Protein AF-A0A0C2Y1E4-F1 (afdb_monomer)

InterPro domains:
  IPR002562 3'-5' exonuclease domain [PF01612] (12-117)
  IPR012337 Ribonuclease H-like superfamily [SSF53098] (8-116)
  IPR036397 Ribonuclease H superfamily [G3DSA:3.30.420.10] (2-121)
  IPR051132 3'-5' Exonuclease domain-containing protein [PTHR13620] (8-117)

Solvent-accessible surface area (backbone atoms only — not comparable to full-atom values): 9668 Å² total; per-residue (Å²): 127,59,82,86,45,54,64,98,56,54,66,59,43,42,28,82,92,36,79,44,62,21,72,65,31,68,55,54,52,51,52,50,43,71,65,31,66,58,94,63,69,75,45,42,67,37,41,47,38,54,57,33,31,63,45,66,75,36,97,54,62,84,59,52,66,46,53,48,32,33,72,73,69,73,37,85,58,86,76,58,63,68,61,78,70,47,87,61,76,69,45,96,71,71,52,72,67,49,51,52,51,55,51,48,58,56,51,51,32,50,54,48,49,59,60,50,70,75,50,70,57,87,69,83,81,59,100,77,68,58,63,67,41,77,42,76,41,56,43,99,82,67,80,46,79,76,46,74,52,58,41,67,80,75,85,82,122

Mean predicted aligned error: 6.48 Å

Structure (mmCIF, N/CA/C/O backbone):
data_AF-A0A0C2Y1E4-F1
#
_entry.id   AF-A0A0C2Y1E4-F1
#
loop_
_atom_site.group_PDB
_atom_site.id
_atom_site.type_symbol
_atom_site.label_atom_id
_atom_site.label_alt_id
_atom_site.label_comp_id
_atom_site.label_asym_id
_atom_site.label_entity_id
_atom_site.label_seq_id
_atom_site.pdbx_PDB_ins_code
_atom_site.Cartn_x
_atom_site.Cartn_y
_atom_site.Cartn_z
_atom_site.occupancy
_atom_site.B_iso_or_equiv
_atom_site.auth_seq_id
_atom_site.auth_comp_id
_atom_site.auth_asym_id
_atom_site.auth_atom_id
_atom_site.pdbx_PDB_model_num
ATOM 1 N N . MET A 1 1 ? 9.758 -5.635 -20.294 1.00 52.53 1 MET A N 1
ATOM 2 C CA . MET A 1 1 ? 9.491 -6.440 -19.075 1.00 52.53 1 MET A CA 1
ATOM 3 C C . MET A 1 1 ? 8.650 -7.717 -19.292 1.00 52.53 1 MET A C 1
ATOM 5 O O . MET A 1 1 ? 8.458 -8.462 -18.338 1.00 52.53 1 MET A O 1
ATOM 9 N N . VAL A 1 2 ? 8.197 -8.059 -20.511 1.00 53.12 2 VAL A N 1
ATOM 10 C CA . VAL A 1 2 ? 7.571 -9.373 -20.801 1.00 53.12 2 VAL A CA 1
ATOM 11 C C . VAL A 1 2 ? 8.183 -9.954 -22.077 1.00 53.12 2 VAL A C 1
ATOM 13 O O . VAL A 1 2 ? 7.620 -9.843 -23.163 1.00 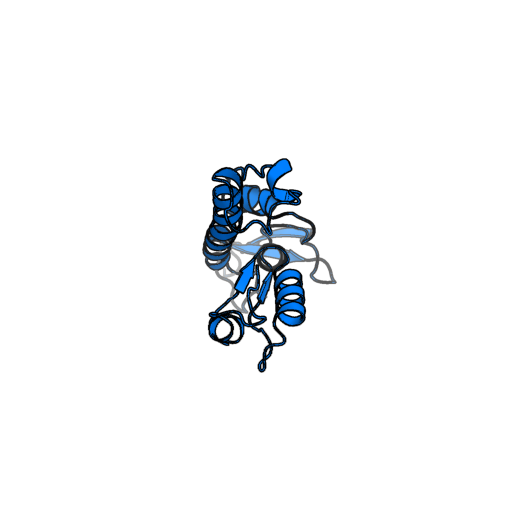53.12 2 VAL A O 1
ATOM 16 N N . MET A 1 3 ? 9.370 -10.551 -21.968 1.00 48.59 3 MET A N 1
ATOM 17 C CA . MET A 1 3 ? 9.976 -11.255 -23.102 1.00 48.59 3 MET A CA 1
ATOM 18 C C . MET A 1 3 ? 9.169 -12.528 -23.392 1.00 48.59 3 MET A C 1
ATOM 20 O O . MET A 1 3 ? 9.117 -13.438 -22.569 1.00 48.59 3 MET A O 1
ATOM 24 N N . GLY A 1 4 ? 8.500 -12.573 -24.548 1.00 60.12 4 GLY A N 1
ATOM 25 C CA . GLY A 1 4 ? 7.753 -13.749 -25.018 1.00 60.12 4 GLY A CA 1
ATOM 26 C C . GLY A 1 4 ? 6.281 -13.842 -24.588 1.00 60.12 4 GLY A C 1
ATOM 27 O O . GLY A 1 4 ? 5.683 -14.908 -24.723 1.00 60.12 4 GLY A O 1
ATOM 28 N N . GLY A 1 5 ? 5.680 -12.764 -24.065 1.00 60.81 5 GLY A N 1
ATOM 29 C CA . GLY A 1 5 ? 4.232 -12.692 -23.789 1.00 60.81 5 GLY A CA 1
ATOM 30 C C . GLY A 1 5 ? 3.723 -13.575 -22.640 1.00 60.81 5 GLY A C 1
ATOM 31 O O . GLY A 1 5 ? 2.519 -13.654 -22.414 1.00 60.81 5 GLY A O 1
ATOM 32 N N . LYS A 1 6 ? 4.613 -14.240 -21.893 1.00 61.06 6 LYS A N 1
ATOM 33 C CA . LYS A 1 6 ? 4.263 -15.083 -20.743 1.00 61.06 6 LYS A CA 1
ATOM 34 C C . LYS A 1 6 ? 5.094 -14.685 -19.532 1.00 61.06 6 LYS A C 1
ATOM 36 O O . LYS A 1 6 ? 6.318 -14.675 -19.587 1.00 61.06 6 LYS A O 1
ATOM 41 N N . LEU A 1 7 ? 4.423 -14.384 -18.423 1.00 66.50 7 LEU A N 1
ATOM 42 C CA . LEU A 1 7 ? 5.084 -14.163 -17.137 1.00 66.50 7 LEU A CA 1
ATOM 43 C C . LEU A 1 7 ? 5.313 -15.524 -16.457 1.00 66.50 7 LEU A C 1
ATOM 45 O O . LEU A 1 7 ? 4.345 -16.264 -16.269 1.00 66.50 7 LEU A O 1
ATOM 49 N N . PRO A 1 8 ? 6.534 -15.855 -16.007 1.00 64.31 8 PRO A N 1
ATOM 50 C CA . PRO A 1 8 ? 6.794 -17.117 -15.307 1.00 64.31 8 PRO A CA 1
ATOM 51 C C . PRO A 1 8 ? 5.990 -17.260 -13.999 1.00 64.31 8 PRO A C 1
ATOM 53 O O . PRO A 1 8 ? 5.768 -18.366 -13.520 1.00 64.31 8 PRO A O 1
ATOM 56 N N . GLN A 1 9 ? 5.498 -16.150 -13.437 1.00 68.88 9 GLN A N 1
ATOM 57 C CA . GLN A 1 9 ? 4.810 -16.088 -12.142 1.00 68.88 9 GLN A CA 1
ATOM 58 C C . GLN A 1 9 ? 3.277 -15.928 -12.243 1.00 68.88 9 GLN A C 1
ATOM 60 O O . GLN A 1 9 ? 2.629 -15.604 -11.248 1.00 68.88 9 GLN A O 1
ATOM 65 N N . GLN A 1 10 ? 2.658 -16.173 -13.410 1.00 73.06 10 GLN A N 1
ATOM 66 C CA . GLN A 1 10 ? 1.194 -16.040 -13.592 1.00 73.06 10 GLN A CA 1
ATOM 67 C C . GLN A 1 10 ? 0.370 -16.845 -12.574 1.00 73.06 10 GLN A C 1
ATOM 69 O O . GLN A 1 10 ? -0.708 -16.405 -12.162 1.00 73.06 10 GLN A O 1
ATOM 74 N N . LEU A 1 11 ? 0.894 -17.996 -12.138 1.00 76.19 11 LEU A N 1
ATOM 75 C CA . LEU A 1 11 ? 0.272 -18.831 -11.110 1.00 76.19 11 LEU A CA 1
ATOM 76 C C . LEU A 1 11 ? 0.150 -18.091 -9.770 1.00 76.19 11 LEU A C 1
ATOM 78 O O . LEU A 1 11 ? -0.903 -18.155 -9.146 1.00 76.19 11 LEU A O 1
ATOM 82 N N . LEU A 1 12 ? 1.166 -17.320 -9.364 1.00 88.25 12 LEU A N 1
ATOM 83 C CA . LEU A 1 12 ? 1.148 -16.555 -8.109 1.00 88.25 12 LEU A CA 1
ATOM 84 C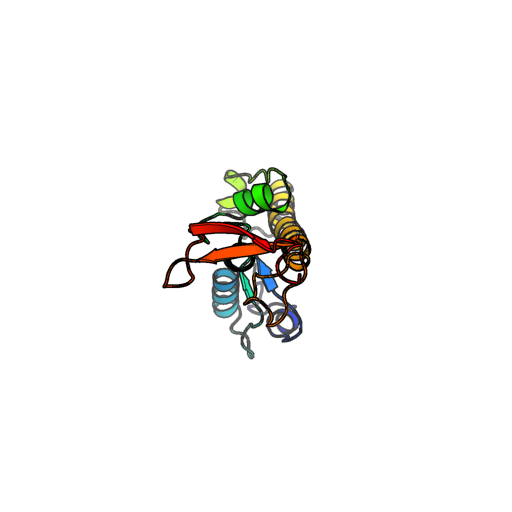 C . LEU A 1 12 ? 0.144 -15.394 -8.171 1.00 88.25 12 LEU A C 1
ATOM 86 O O . LEU A 1 12 ? -0.626 -15.155 -7.235 1.00 88.25 12 LEU A O 1
ATOM 90 N N . LEU A 1 13 ? 0.099 -14.702 -9.312 1.00 91.56 13 LEU A N 1
ATOM 91 C CA . LEU A 1 13 ? -0.822 -13.583 -9.535 1.00 91.56 13 LEU A CA 1
ATOM 92 C C . LEU A 1 13 ? -2.294 -14.024 -9.580 1.00 91.56 13 LEU A C 1
ATOM 94 O O . LEU A 1 13 ? -3.179 -13.227 -9.275 1.00 91.56 13 LEU A O 1
ATOM 98 N N . SER A 1 14 ? -2.554 -15.299 -9.876 1.00 91.75 14 SER A N 1
ATOM 99 C CA . SER A 1 14 ? -3.903 -15.885 -9.917 1.00 91.75 14 SER A CA 1
ATOM 100 C C . SER A 1 14 ? -4.252 -16.709 -8.668 1.00 91.75 14 SER A C 1
ATOM 102 O O . SER A 1 14 ? -5.357 -17.235 -8.575 1.00 91.75 14 SER A O 1
ATOM 104 N N . HIS A 1 15 ? -3.331 -16.857 -7.709 1.00 92.56 15 HIS A N 1
ATOM 105 C CA . HIS A 1 15 ? -3.547 -17.710 -6.541 1.00 92.56 15 HIS A CA 1
ATOM 106 C C . HIS A 1 15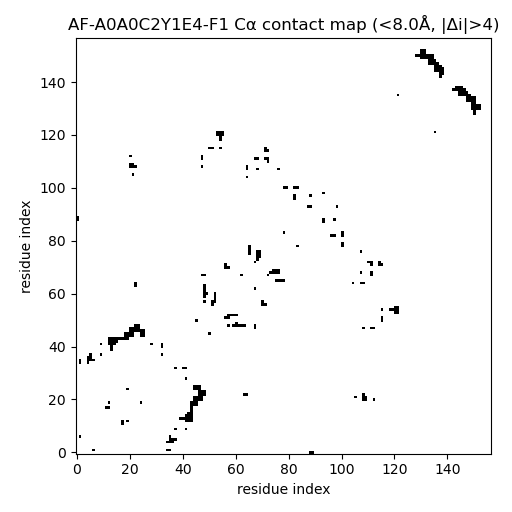 ? -4.425 -17.007 -5.484 1.00 92.56 15 HIS A C 1
ATOM 108 O O . HIS A 1 15 ? -4.072 -15.899 -5.062 1.00 92.56 15 HIS A O 1
ATOM 114 N N . PRO A 1 16 ? -5.519 -17.631 -4.999 1.00 91.94 16 PRO A N 1
ATOM 115 C CA . PRO A 1 16 ? -6.468 -16.987 -4.082 1.00 91.94 16 PRO A CA 1
ATOM 116 C C . PRO A 1 16 ? -5.893 -16.738 -2.682 1.00 91.94 16 PRO A C 1
ATOM 118 O O . PRO A 1 16 ? -6.248 -15.756 -2.043 1.00 91.94 16 PRO A O 1
ATOM 121 N N . ASN A 1 17 ? -4.960 -17.580 -2.228 1.00 93.69 17 ASN A N 1
ATOM 122 C CA . ASN A 1 17 ? -4.335 -17.439 -0.904 1.00 93.69 17 ASN A CA 1
ATOM 123 C C . ASN A 1 17 ? -3.091 -16.533 -0.900 1.00 93.69 17 ASN A C 1
ATOM 125 O O . ASN A 1 17 ? -2.394 -16.466 0.107 1.00 93.69 17 ASN A O 1
ATOM 129 N N . ILE A 1 18 ? -2.766 -15.882 -2.023 1.00 94.44 18 ILE A N 1
ATOM 130 C CA . ILE A 1 18 ? -1.621 -14.969 -2.114 1.00 94.44 18 ILE A CA 1
ATOM 131 C C . ILE A 1 18 ? -2.154 -13.556 -2.307 1.00 94.44 18 ILE A C 1
ATOM 133 O O . ILE A 1 18 ? -2.755 -13.247 -3.337 1.00 94.44 18 ILE A O 1
ATOM 137 N N . VAL A 1 19 ? -1.900 -12.694 -1.329 1.00 95.69 19 VAL A N 1
ATOM 138 C CA . VAL A 1 19 ? -2.234 -11.270 -1.399 1.00 95.69 19 VAL A CA 1
ATOM 139 C C . VAL A 1 19 ? -1.182 -10.538 -2.230 1.00 95.69 19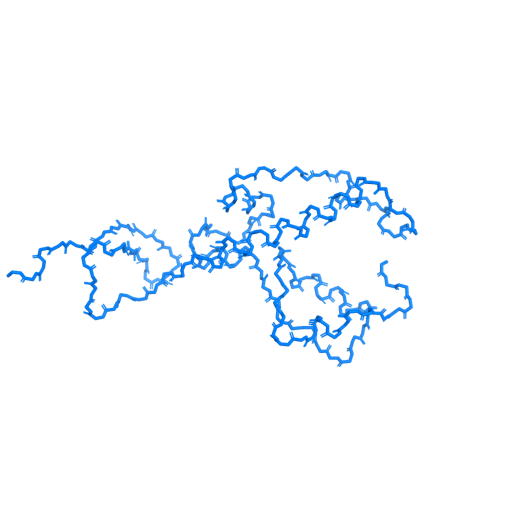 VAL A C 1
ATOM 141 O O . VAL A 1 19 ? 0.017 -10.727 -2.044 1.00 95.69 19 VAL A O 1
ATOM 144 N N . LYS A 1 20 ? -1.635 -9.688 -3.151 1.00 96.31 20 LYS A N 1
ATOM 145 C CA . LYS A 1 20 ? -0.806 -8.782 -3.949 1.00 96.31 20 LYS A CA 1
ATOM 146 C C . LYS A 1 20 ? -0.996 -7.374 -3.396 1.00 96.31 20 LYS A C 1
ATOM 148 O O . LYS A 1 20 ? -1.860 -6.629 -3.857 1.00 96.31 20 LYS A O 1
ATOM 153 N N . ALA A 1 21 ? -0.241 -7.061 -2.348 1.00 97.38 21 ALA A N 1
ATOM 154 C CA . ALA A 1 21 ? -0.294 -5.769 -1.678 1.00 97.38 21 ALA A CA 1
ATOM 155 C C . ALA A 1 21 ? 0.585 -4.741 -2.403 1.00 97.38 21 ALA A C 1
ATOM 157 O O . ALA A 1 21 ? 1.753 -5.005 -2.679 1.00 97.38 21 ALA A O 1
ATOM 158 N N . GLY A 1 22 ? 0.035 -3.561 -2.681 1.00 97.19 22 GLY A N 1
ATOM 159 C CA . GLY A 1 22 ? 0.778 -2.471 -3.310 1.00 97.19 22 GLY A CA 1
ATOM 160 C C . GLY A 1 22 ? -0.001 -1.160 -3.340 1.00 97.19 22 GLY A C 1
ATOM 161 O O . GLY A 1 22 ? -1.173 -1.099 -2.963 1.00 97.19 22 GLY A O 1
ATOM 162 N N . HIS A 1 23 ? 0.650 -0.086 -3.780 1.00 96.44 23 HIS A N 1
ATOM 163 C CA . HIS A 1 23 ? -0.012 1.196 -4.037 1.00 96.44 23 HIS A CA 1
ATOM 164 C C . HIS A 1 23 ? -0.543 1.214 -5.471 1.00 96.44 23 HIS A C 1
ATOM 166 O O . HIS A 1 23 ? 0.237 1.010 -6.391 1.00 96.44 23 HIS A O 1
ATOM 172 N N . LEU A 1 24 ? -1.853 1.424 -5.665 1.00 94.88 24 LEU A N 1
ATOM 173 C CA . LEU A 1 24 ? -2.507 1.375 -6.984 1.00 94.88 24 LEU A CA 1
ATOM 174 C C . LEU A 1 24 ? -2.322 0.047 -7.745 1.00 94.88 24 LEU A C 1
ATOM 176 O O . LEU A 1 24 ? -2.452 0.002 -8.967 1.00 94.88 24 LEU A O 1
ATOM 180 N N . VAL A 1 25 ? -2.123 -1.054 -7.015 1.00 95.00 25 VAL A N 1
ATOM 181 C CA . VAL A 1 25 ? -1.804 -2.387 -7.564 1.00 95.00 25 VAL A CA 1
ATOM 182 C C . VAL A 1 25 ? -2.841 -2.919 -8.566 1.00 95.00 25 VAL A C 1
ATOM 184 O O . VAL A 1 25 ? -2.510 -3.685 -9.468 1.00 95.00 25 VAL A O 1
ATOM 187 N N . ASP A 1 26 ? -4.105 -2.488 -8.469 1.00 93.88 26 ASP A N 1
ATOM 188 C CA . ASP A 1 26 ? -5.147 -2.838 -9.444 1.00 93.88 26 ASP A CA 1
ATOM 189 C C . ASP A 1 26 ? -4.807 -2.349 -10.864 1.00 93.88 26 ASP A C 1
ATOM 191 O O . ASP A 1 26 ? -5.176 -2.996 -11.847 1.00 93.88 26 ASP A O 1
ATOM 195 N N . ALA A 1 27 ? -4.134 -1.199 -10.992 1.00 92.88 27 ALA A N 1
ATOM 196 C CA . ALA A 1 27 ? -3.690 -0.676 -12.280 1.00 92.88 27 ALA A CA 1
ATOM 197 C C . ALA A 1 27 ? -2.561 -1.541 -12.853 1.00 92.88 27 ALA A C 1
ATOM 199 O O . ALA A 1 27 ? -2.641 -1.948 -14.012 1.00 92.88 27 ALA A O 1
ATOM 200 N N . ASP A 1 28 ? -1.583 -1.909 -12.024 1.00 92.00 28 ASP A N 1
ATOM 201 C CA . ASP A 1 28 ? -0.469 -2.775 -12.423 1.00 92.00 28 ASP A CA 1
ATOM 202 C C . ASP A 1 28 ? -0.971 -4.141 -12.901 1.00 92.00 28 ASP A C 1
ATOM 204 O O . ASP A 1 28 ? -0.604 -4.605 -13.981 1.00 92.00 28 ASP A O 1
ATOM 208 N N . LEU A 1 29 ? -1.898 -4.765 -12.163 1.00 92.44 29 LEU A N 1
ATOM 209 C CA . LEU A 1 29 ? -2.494 -6.038 -12.576 1.00 92.44 29 LEU A CA 1
ATOM 210 C C . LEU A 1 29 ? -3.268 -5.923 -13.896 1.00 92.44 29 LEU A C 1
ATOM 212 O O . LEU A 1 29 ? -3.243 -6.861 -14.696 1.00 92.44 29 LEU A O 1
ATOM 216 N N . LYS A 1 30 ? -3.934 -4.791 -14.162 1.00 92.50 30 LYS A N 1
ATOM 217 C CA . LYS A 1 30 ? -4.601 -4.543 -15.452 1.00 92.50 30 LYS A CA 1
ATOM 218 C C . LYS A 1 30 ? -3.593 -4.439 -16.594 1.00 92.50 30 LYS A C 1
ATOM 220 O O . LYS A 1 30 ? -3.810 -5.072 -17.628 1.00 92.50 30 LYS A O 1
ATOM 225 N N . PHE A 1 31 ? -2.498 -3.701 -16.406 1.00 91.06 31 PHE A N 1
ATOM 226 C CA . PHE A 1 31 ? -1.428 -3.604 -17.402 1.00 91.06 31 PHE A CA 1
ATOM 227 C C . PHE A 1 31 ? -0.786 -4.967 -17.671 1.00 91.06 31 PHE A C 1
ATOM 229 O O . PHE A 1 31 ? -0.684 -5.379 -18.826 1.00 91.06 31 PHE A O 1
ATOM 236 N N . LEU A 1 32 ? -0.447 -5.722 -16.621 1.00 90.38 32 LEU A N 1
ATOM 237 C CA . LEU A 1 32 ? 0.121 -7.065 -16.758 1.00 90.38 32 LEU A CA 1
ATOM 238 C C . LEU A 1 32 ? -0.846 -8.023 -17.463 1.00 90.38 32 LEU A C 1
ATOM 240 O O . LEU A 1 32 ? -0.424 -8.810 -18.311 1.00 90.38 32 LEU A O 1
ATOM 244 N N . LYS A 1 33 ? -2.148 -7.951 -17.154 1.00 89.75 33 LYS A N 1
ATOM 245 C CA . LYS A 1 33 ? -3.174 -8.763 -17.824 1.00 89.75 33 LYS A CA 1
ATOM 246 C C . LYS A 1 33 ? -3.228 -8.460 -19.321 1.00 89.75 33 LYS A C 1
ATOM 248 O O . LYS A 1 33 ? -3.297 -9.394 -20.116 1.00 89.75 33 LYS A O 1
ATOM 253 N N . ALA A 1 34 ? -3.184 -7.184 -19.702 1.00 89.75 34 ALA A N 1
ATOM 254 C CA . ALA A 1 34 ? -3.176 -6.776 -21.104 1.00 89.75 34 ALA A CA 1
ATOM 255 C C . ALA A 1 34 ? -1.905 -7.248 -21.829 1.00 89.75 34 ALA A C 1
ATOM 257 O O . ALA A 1 34 ? -1.994 -7.760 -22.941 1.00 89.75 34 ALA A O 1
ATOM 258 N N . ALA A 1 35 ? -0.745 -7.138 -21.176 1.00 87.06 35 ALA A N 1
ATOM 259 C CA . ALA A 1 35 ? 0.542 -7.516 -21.752 1.00 87.06 35 ALA A CA 1
ATOM 260 C C . ALA A 1 35 ? 0.730 -9.036 -21.908 1.00 87.06 35 ALA A C 1
ATOM 262 O O . ALA A 1 35 ? 1.422 -9.474 -22.823 1.00 87.06 35 ALA A O 1
ATOM 263 N N . CYS A 1 36 ? 0.142 -9.843 -21.019 1.00 86.00 36 CYS A N 1
ATOM 264 C CA . CYS A 1 36 ? 0.458 -11.275 -20.929 1.00 86.00 36 CYS A CA 1
ATOM 265 C C . CYS A 1 36 ? -0.698 -12.214 -21.276 1.00 86.00 36 CYS A C 1
ATOM 267 O O . CYS A 1 36 ? -0.500 -13.427 -21.244 1.00 86.00 36 CYS A O 1
ATOM 269 N N . GLN A 1 37 ? -1.902 -11.675 -21.506 1.00 85.44 37 GLN A N 1
ATOM 270 C CA . GLN A 1 37 ? -3.112 -12.426 -21.868 1.00 85.44 37 GLN A CA 1
ATOM 271 C C . GLN A 1 37 ? -3.269 -13.742 -21.073 1.00 85.44 37 GLN A C 1
ATOM 273 O O . GLN A 1 37 ? -3.308 -14.828 -21.657 1.00 85.44 37 GLN A O 1
ATOM 278 N N . PRO A 1 38 ? -3.295 -13.680 -19.727 1.00 85.00 38 PRO A N 1
ATOM 279 C CA . PRO A 1 38 ? -3.289 -14.879 -18.901 1.00 85.00 38 PRO A CA 1
ATOM 280 C C . PRO A 1 38 ? -4.587 -15.676 -19.083 1.00 85.00 38 PRO A C 1
ATOM 282 O O . PRO A 1 38 ? -5.662 -15.101 -19.248 1.00 85.00 38 PRO A O 1
ATOM 285 N N . HIS A 1 39 ? -4.493 -17.005 -18.981 1.00 86.00 39 HIS A N 1
ATOM 286 C CA . HIS A 1 39 ? -5.667 -17.885 -19.030 1.00 86.00 39 HIS A CA 1
ATOM 287 C C . HIS A 1 39 ? -6.626 -17.636 -17.854 1.00 86.00 39 HIS A C 1
ATOM 289 O O . HIS A 1 39 ? -7.842 -17.637 -18.021 1.00 86.00 39 HIS A O 1
ATOM 295 N N . ASN A 1 40 ? -6.072 -17.398 -16.661 1.00 88.12 40 ASN A N 1
ATOM 296 C CA . ASN A 1 40 ? -6.835 -17.126 -15.445 1.00 88.12 40 ASN A CA 1
ATOM 297 C C . ASN A 1 40 ? -6.756 -15.635 -15.084 1.00 88.12 40 ASN A C 1
ATOM 299 O O . ASN A 1 40 ? -5.738 -14.990 -15.352 1.00 88.12 40 ASN A O 1
ATOM 303 N N . PRO A 1 41 ? -7.802 -15.066 -14.460 1.00 90.19 41 PRO A N 1
ATOM 304 C CA . PRO A 1 41 ? -7.748 -13.693 -13.984 1.00 90.19 41 PRO A CA 1
ATOM 305 C C . PRO A 1 41 ? -6.721 -13.551 -12.855 1.00 90.19 41 PRO A C 1
ATOM 307 O O . PRO A 1 41 ? -6.625 -14.403 -11.972 1.00 90.19 41 PRO A O 1
ATOM 310 N N . PHE A 1 42 ? -6.004 -12.429 -12.845 1.00 93.12 42 PHE A N 1
ATOM 311 C CA . PHE A 1 42 ? -5.242 -12.024 -11.669 1.00 93.12 42 PHE A CA 1
ATOM 312 C C . PHE A 1 42 ? -6.215 -11.566 -10.581 1.00 93.12 42 PHE A C 1
ATOM 314 O O . PHE A 1 42 ? -7.128 -10.784 -10.852 1.00 93.12 42 PHE A O 1
ATOM 321 N N . ILE A 1 43 ? -6.039 -12.083 -9.367 1.00 93.19 43 ILE A N 1
ATOM 322 C CA . ILE A 1 43 ? -6.947 -11.885 -8.225 1.00 93.19 43 ILE A CA 1
ATOM 323 C C . ILE A 1 43 ? -6.154 -11.581 -6.961 1.00 93.19 43 ILE A C 1
ATOM 325 O O . ILE A 1 43 ? -4.958 -11.823 -6.935 1.00 93.19 43 ILE A O 1
ATOM 329 N N . GLY A 1 44 ? -6.803 -11.119 -5.892 1.00 94.12 44 GLY A N 1
ATOM 330 C CA . GLY A 1 44 ? -6.150 -10.923 -4.591 1.00 94.12 44 GLY A CA 1
ATOM 331 C C . GLY A 1 44 ? -5.309 -9.650 -4.497 1.00 94.12 44 GLY A C 1
ATOM 332 O O . GLY A 1 44 ? -4.363 -9.614 -3.713 1.00 94.12 44 GLY A O 1
ATOM 333 N N . SER A 1 45 ? -5.612 -8.624 -5.298 1.00 96.12 45 SER A N 1
ATOM 334 C CA . SER A 1 45 ? -5.053 -7.287 -5.097 1.00 96.12 45 SER A CA 1
ATOM 335 C C . SER A 1 45 ? -5.503 -6.695 -3.764 1.00 96.12 45 SER A C 1
ATOM 337 O O . SER A 1 45 ? -6.654 -6.836 -3.352 1.00 96.12 45 SER A O 1
ATOM 339 N N . LEU A 1 46 ? -4.583 -5.995 -3.107 1.00 97.62 46 LEU A N 1
ATOM 340 C CA . LEU A 1 46 ? -4.849 -5.209 -1.912 1.00 97.62 46 LEU A CA 1
ATOM 341 C C . LEU A 1 46 ? -4.190 -3.842 -2.074 1.00 97.62 46 LEU A C 1
ATOM 343 O O . LEU A 1 46 ? -2.966 -3.718 -2.071 1.00 97.62 46 LEU A O 1
ATOM 347 N N . ASP A 1 47 ? -5.019 -2.811 -2.220 1.00 97.94 47 ASP A N 1
ATOM 348 C CA . ASP A 1 47 ? -4.547 -1.432 -2.310 1.00 97.94 47 ASP A CA 1
ATOM 349 C C . ASP A 1 47 ? -4.219 -0.888 -0.915 1.00 97.94 47 ASP A C 1
ATOM 351 O O . ASP A 1 47 ? -5.089 -0.799 -0.044 1.00 97.94 47 ASP A O 1
ATOM 355 N N . LEU A 1 48 ? -2.959 -0.507 -0.706 1.00 98.44 48 LEU A N 1
ATOM 356 C CA . LEU A 1 48 ? -2.468 -0.062 0.598 1.00 98.44 48 LEU A CA 1
ATOM 357 C C . LEU A 1 48 ? -3.100 1.249 1.076 1.00 98.44 48 LEU A C 1
ATOM 359 O O . LEU A 1 48 ? -3.270 1.428 2.280 1.00 98.44 48 LEU A O 1
ATOM 363 N N . ALA A 1 49 ? -3.476 2.157 0.171 1.00 98.00 49 ALA A N 1
ATOM 364 C CA . ALA A 1 49 ? -4.099 3.420 0.558 1.00 98.00 49 ALA A CA 1
ATOM 365 C C . ALA A 1 49 ? -5.529 3.190 1.070 1.00 98.00 49 ALA A C 1
ATOM 367 O O . ALA A 1 49 ? -5.923 3.772 2.083 1.00 98.00 49 ALA A O 1
ATOM 368 N N . LYS A 1 50 ? -6.288 2.296 0.419 1.00 97.06 50 LYS A N 1
ATOM 369 C CA . LYS A 1 50 ? -7.591 1.825 0.923 1.00 97.06 50 LYS A CA 1
ATOM 370 C C . LYS A 1 50 ? -7.425 1.090 2.253 1.00 97.06 50 LYS A C 1
ATOM 372 O O . LYS A 1 50 ? -8.065 1.457 3.231 1.00 97.06 50 LYS A O 1
ATOM 377 N N . TYR A 1 51 ? -6.490 0.143 2.319 1.00 97.56 51 TYR A N 1
ATOM 378 C CA . TYR A 1 51 ? -6.247 -0.671 3.512 1.00 97.56 51 TYR A CA 1
ATOM 379 C C . TYR A 1 51 ? -5.856 0.165 4.743 1.00 97.56 51 TYR A C 1
ATOM 381 O O . TYR A 1 51 ? -6.307 -0.120 5.855 1.00 97.56 51 TYR A O 1
ATOM 389 N N . ALA A 1 52 ? -5.062 1.224 4.543 1.00 97.75 52 ALA A N 1
ATOM 390 C CA . ALA A 1 52 ? -4.714 2.199 5.574 1.00 97.75 52 ALA A CA 1
ATOM 391 C C . ALA A 1 52 ? -5.906 3.078 5.981 1.00 97.75 52 ALA A C 1
ATOM 393 O O . ALA A 1 52 ? -6.072 3.383 7.165 1.00 97.75 52 ALA A O 1
ATOM 394 N N . LYS A 1 53 ? -6.750 3.481 5.021 1.00 95.31 53 LYS A N 1
ATOM 395 C CA . LYS A 1 53 ? -7.953 4.280 5.292 1.00 95.31 53 LYS A CA 1
ATOM 396 C C . LYS A 1 53 ? -8.981 3.501 6.110 1.00 95.31 53 LYS A C 1
ATOM 398 O O . LYS A 1 53 ? -9.530 4.054 7.061 1.00 95.31 53 LYS A O 1
ATOM 403 N N . ASP A 1 54 ? -9.194 2.226 5.797 1.00 94.12 54 ASP A N 1
ATOM 404 C CA . ASP A 1 54 ? -10.116 1.351 6.537 1.00 94.12 54 ASP A CA 1
ATOM 405 C C . ASP A 1 54 ? -9.695 1.202 8.010 1.00 94.12 54 ASP A C 1
ATOM 407 O O . ASP A 1 54 ? -10.530 1.093 8.905 1.00 94.12 54 ASP A O 1
ATOM 411 N N . ARG A 1 55 ? -8.385 1.292 8.272 1.00 94.31 55 ARG A N 1
ATOM 412 C CA . ARG A 1 55 ? -7.766 1.299 9.610 1.00 94.31 55 ARG A CA 1
ATOM 413 C C . ARG A 1 55 ? -7.639 2.684 10.235 1.00 94.31 55 ARG A C 1
ATOM 415 O O . ARG A 1 55 ? -7.017 2.827 11.279 1.00 94.31 55 ARG A O 1
ATOM 422 N N . ARG A 1 56 ? -8.192 3.716 9.591 1.00 92.25 56 ARG A N 1
ATOM 423 C CA . ARG A 1 56 ? -8.139 5.122 10.029 1.00 92.25 56 ARG A CA 1
ATOM 424 C C . ARG A 1 56 ? -6.719 5.673 10.223 1.00 92.25 56 ARG A C 1
ATOM 426 O O . ARG A 1 56 ? -6.543 6.685 10.890 1.00 92.25 56 ARG A O 1
ATOM 433 N N . VAL A 1 57 ? -5.721 5.058 9.587 1.00 94.94 57 VAL A N 1
ATOM 434 C CA . VAL A 1 57 ? -4.330 5.540 9.597 1.00 94.94 57 VAL A CA 1
ATOM 435 C C . VAL A 1 57 ? -4.166 6.749 8.673 1.00 94.94 57 VAL A C 1
ATOM 437 O O . VAL A 1 57 ? -3.373 7.646 8.942 1.00 94.94 57 VAL A O 1
ATOM 440 N N . VAL A 1 58 ? -4.958 6.809 7.599 1.00 95.19 58 VAL A N 1
ATOM 441 C CA . VAL A 1 58 ? -5.069 7.972 6.707 1.00 95.19 58 VAL A CA 1
ATOM 442 C C . VAL A 1 58 ? -6.536 8.351 6.519 1.00 95.19 58 VAL A C 1
ATOM 444 O O . VAL A 1 58 ? -7.422 7.499 6.553 1.00 95.19 58 VAL A O 1
ATOM 447 N N . SER A 1 59 ? -6.815 9.631 6.276 1.00 90.62 59 SER A N 1
ATOM 448 C CA . SER A 1 59 ? -8.180 10.124 6.026 1.00 90.62 59 SER A CA 1
ATOM 449 C C . SER A 1 59 ? -8.630 9.963 4.566 1.00 90.62 59 SER A C 1
ATOM 451 O O . SER A 1 59 ? -9.824 9.990 4.262 1.00 90.62 59 SER A O 1
ATOM 453 N N . SER A 1 60 ? -7.686 9.773 3.641 1.00 92.06 60 SER A N 1
ATOM 454 C CA . SER A 1 60 ? -7.917 9.765 2.197 1.00 92.06 60 SER A CA 1
ATOM 455 C C . SER A 1 60 ? -7.059 8.710 1.507 1.00 92.06 60 SER A C 1
ATOM 457 O O . SER A 1 60 ? -5.918 8.486 1.895 1.00 92.06 60 SER A O 1
ATOM 459 N N . THR A 1 61 ? -7.582 8.114 0.434 1.00 94.94 61 THR A N 1
ATOM 460 C CA . THR A 1 61 ? -6.841 7.172 -0.423 1.00 94.94 61 THR A CA 1
ATOM 461 C C . THR A 1 61 ? -6.033 7.875 -1.518 1.00 94.94 61 THR A C 1
ATOM 463 O O . THR A 1 61 ? -5.496 7.216 -2.401 1.00 94.94 61 THR A O 1
ATOM 466 N N . LYS A 1 62 ? -5.992 9.216 -1.521 1.00 94.94 62 LYS A N 1
ATOM 467 C CA . LYS A 1 62 ? -5.268 10.020 -2.524 1.00 94.94 62 LYS A CA 1
ATOM 468 C C . LYS A 1 62 ? -3.769 10.167 -2.223 1.00 94.94 62 LYS A C 1
ATOM 470 O O . LYS A 1 62 ? -3.075 10.848 -2.969 1.00 94.94 62 LYS A O 1
ATOM 475 N N . CYS A 1 63 ? -3.286 9.585 -1.129 1.00 94.06 63 CYS A N 1
ATOM 476 C CA . CYS A 1 63 ? -1.880 9.623 -0.745 1.00 94.06 63 CYS A CA 1
ATOM 477 C C . CYS A 1 63 ? -1.036 8.674 -1.607 1.00 94.06 63 CYS A C 1
ATOM 479 O O . CYS A 1 63 ? -1.528 7.655 -2.096 1.00 94.06 63 CYS A O 1
ATOM 481 N N . GLY A 1 64 ? 0.235 9.019 -1.808 1.00 95.56 64 GLY A N 1
ATOM 482 C CA . GLY A 1 64 ? 1.205 8.182 -2.509 1.00 95.56 64 GLY A CA 1
ATOM 483 C C . GLY A 1 64 ? 1.892 7.170 -1.588 1.00 95.56 64 GLY A C 1
ATOM 484 O O . GLY A 1 64 ? 1.808 7.254 -0.364 1.00 95.56 64 GLY A O 1
ATOM 485 N N . LEU A 1 65 ? 2.668 6.249 -2.168 1.00 96.56 65 LEU A N 1
ATOM 486 C CA . LEU A 1 65 ? 3.476 5.297 -1.390 1.00 96.56 65 LEU A CA 1
ATOM 487 C C . LEU A 1 65 ? 4.457 5.985 -0.420 1.00 96.56 65 LEU A C 1
ATOM 489 O O . LEU A 1 65 ? 4.689 5.484 0.676 1.00 96.56 65 LEU A O 1
ATOM 493 N N . ALA A 1 66 ? 5.025 7.135 -0.800 1.00 96.38 66 ALA A N 1
ATOM 494 C CA . ALA A 1 66 ? 5.931 7.880 0.076 1.00 96.38 66 ALA A CA 1
ATOM 495 C C . ALA A 1 66 ? 5.206 8.451 1.307 1.00 96.38 66 ALA A C 1
ATOM 497 O O . ALA A 1 66 ? 5.734 8.361 2.415 1.00 96.38 66 ALA A 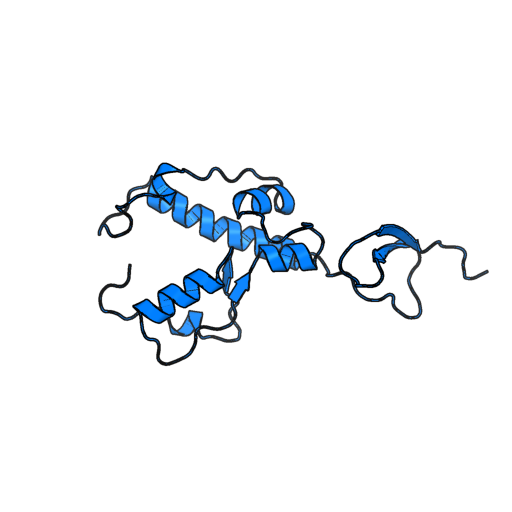O 1
ATOM 498 N N . ASP A 1 67 ? 3.984 8.957 1.125 1.00 97.12 67 ASP A N 1
ATOM 499 C CA . ASP A 1 67 ? 3.136 9.440 2.218 1.00 97.12 67 ASP A CA 1
ATOM 500 C C . ASP A 1 67 ? 2.735 8.286 3.143 1.00 97.12 67 ASP A C 1
ATOM 502 O O . ASP A 1 67 ? 2.821 8.405 4.363 1.00 97.12 67 ASP A O 1
ATOM 506 N N . LEU A 1 68 ? 2.354 7.137 2.570 1.00 98.06 68 LEU A N 1
ATOM 507 C CA . LEU A 1 68 ? 2.046 5.931 3.341 1.00 98.06 68 LEU A CA 1
ATOM 508 C C . LEU A 1 68 ? 3.258 5.456 4.146 1.00 98.06 68 LEU A C 1
ATOM 510 O O . LEU A 1 68 ? 3.114 5.130 5.318 1.00 98.06 68 LEU A O 1
ATOM 514 N N . CYS A 1 69 ? 4.456 5.463 3.563 1.00 98.12 69 CYS A N 1
ATOM 515 C CA . CYS A 1 69 ? 5.682 5.115 4.280 1.00 98.12 69 CYS A CA 1
ATOM 516 C C . CYS A 1 69 ? 5.928 6.063 5.467 1.00 98.12 69 CYS A C 1
ATOM 518 O O . CYS A 1 69 ? 6.217 5.608 6.577 1.00 98.12 69 CYS A O 1
ATOM 520 N N . ALA A 1 70 ? 5.729 7.369 5.269 1.00 97.88 70 ALA A N 1
ATOM 521 C CA . ALA A 1 70 ? 5.889 8.356 6.330 1.00 97.88 70 ALA A CA 1
ATOM 522 C C . ALA A 1 70 ? 4.875 8.153 7.465 1.00 97.88 70 ALA A C 1
ATOM 524 O O . ALA A 1 70 ? 5.269 8.104 8.627 1.00 97.88 70 ALA A O 1
ATOM 525 N N . VAL A 1 71 ? 3.591 7.988 7.139 1.00 97.88 71 VAL A N 1
ATOM 526 C CA . VAL A 1 71 ? 2.516 7.877 8.138 1.00 97.88 71 VAL A CA 1
ATOM 527 C C . VAL A 1 71 ? 2.521 6.518 8.845 1.00 97.88 71 VAL A C 1
ATOM 529 O O . VAL A 1 71 ? 2.330 6.456 10.055 1.00 97.88 71 VAL A O 1
ATOM 532 N N . VAL A 1 72 ? 2.748 5.423 8.115 1.00 98.06 72 VAL A N 1
ATOM 533 C CA . VAL A 1 72 ? 2.650 4.055 8.656 1.00 98.06 72 VAL A CA 1
ATOM 534 C C . VAL A 1 72 ? 3.950 3.617 9.329 1.00 98.06 72 VAL A C 1
ATOM 536 O O . VAL A 1 72 ? 3.916 2.982 10.383 1.00 98.06 72 VAL A O 1
ATOM 539 N N . LEU A 1 73 ? 5.102 3.925 8.723 1.00 97.75 73 LEU A N 1
ATOM 540 C CA . LEU A 1 73 ? 6.409 3.446 9.186 1.00 97.75 73 LEU A CA 1
ATOM 541 C C . LEU A 1 73 ? 7.229 4.520 9.910 1.00 97.75 73 LEU A C 1
ATOM 543 O O . LEU A 1 73 ? 8.277 4.193 10.466 1.00 97.75 73 LEU A O 1
ATOM 547 N N . GLY A 1 74 ? 6.810 5.790 9.880 1.00 97.50 74 GLY A N 1
ATOM 548 C CA . GLY A 1 74 ? 7.612 6.898 10.408 1.00 97.50 74 GLY A CA 1
ATOM 549 C C . GLY A 1 74 ? 8.913 7.112 9.629 1.00 97.50 74 GLY A C 1
ATOM 550 O O . GLY A 1 74 ? 9.889 7.624 10.177 1.00 97.50 74 GLY A O 1
ATOM 551 N N . LYS A 1 75 ? 8.973 6.666 8.366 1.00 96.38 75 LYS A N 1
ATOM 552 C CA . LYS A 1 75 ? 10.184 6.693 7.535 1.00 96.38 75 LYS A CA 1
ATOM 553 C C . LYS A 1 75 ? 9.946 7.481 6.256 1.00 96.38 75 LYS A C 1
ATOM 555 O O . LYS A 1 75 ? 8.909 7.365 5.612 1.00 96.38 75 LYS A O 1
ATOM 560 N N . ARG A 1 76 ? 10.951 8.254 5.846 1.00 95.25 76 ARG A N 1
ATOM 561 C CA . ARG A 1 76 ? 10.942 8.928 4.547 1.00 95.25 76 ARG A CA 1
ATOM 562 C C . ARG A 1 76 ? 11.366 7.944 3.461 1.00 95.25 76 ARG A C 1
ATOM 564 O O . ARG A 1 76 ? 12.492 7.453 3.483 1.00 95.25 76 ARG A O 1
ATOM 571 N N . LEU A 1 77 ? 10.493 7.713 2.485 1.00 93.62 77 LEU A N 1
ATOM 572 C CA . LEU A 1 77 ? 10.850 7.006 1.258 1.00 93.62 77 LEU A CA 1
ATOM 573 C C . LEU A 1 77 ? 11.376 8.014 0.230 1.00 93.62 77 LEU A C 1
ATOM 575 O O . LEU A 1 77 ? 10.622 8.841 -0.286 1.00 93.62 77 LEU A O 1
ATOM 579 N N . ASN A 1 78 ? 12.673 7.961 -0.061 1.00 87.31 78 ASN A N 1
ATOM 580 C CA . ASN A 1 78 ? 13.289 8.830 -1.059 1.00 87.31 78 ASN A CA 1
ATOM 581 C C . ASN A 1 78 ? 13.022 8.273 -2.459 1.00 87.31 78 ASN A C 1
ATOM 583 O O . ASN A 1 78 ? 13.731 7.387 -2.928 1.00 87.31 78 ASN A O 1
ATOM 587 N N . LYS A 1 79 ? 11.993 8.794 -3.130 1.00 80.25 79 LYS A N 1
ATOM 588 C CA . LYS A 1 79 ? 11.701 8.432 -4.519 1.00 80.25 79 LYS A CA 1
ATOM 589 C C . LYS A 1 79 ? 12.580 9.240 -5.468 1.00 80.25 79 LYS A C 1
ATOM 591 O O . LYS A 1 79 ? 12.438 10.457 -5.563 1.00 80.25 79 LYS A O 1
ATOM 596 N N . ASN A 1 80 ? 13.477 8.555 -6.170 1.00 82.31 80 ASN A N 1
ATOM 597 C CA . ASN A 1 80 ? 14.296 9.154 -7.216 1.00 82.31 80 ASN A CA 1
ATOM 598 C C . ASN A 1 80 ? 13.408 9.471 -8.436 1.00 82.31 80 ASN A C 1
ATOM 600 O O . ASN A 1 80 ? 12.952 8.563 -9.130 1.00 82.31 80 ASN A O 1
ATOM 604 N N . VAL A 1 81 ? 13.098 10.756 -8.653 1.00 86.12 81 VAL A N 1
ATOM 605 C CA . VAL A 1 81 ? 12.198 11.206 -9.732 1.00 86.12 81 VAL A CA 1
ATOM 606 C C . VAL A 1 81 ? 12.709 10.790 -11.117 1.00 86.12 81 VAL A C 1
ATOM 608 O O . VAL A 1 81 ? 11.894 10.227 -11.845 1.00 86.12 81 VAL A O 1
ATOM 611 N N . PRO A 1 82 ? 13.996 11.000 -11.470 1.00 90.81 82 PRO A N 1
ATOM 612 C CA . PRO A 1 82 ? 14.592 10.472 -12.696 1.00 90.81 82 PRO A CA 1
ATOM 613 C C . PRO A 1 82 ? 14.274 9.002 -12.975 1.00 90.81 82 PRO A C 1
ATOM 615 O O . PRO A 1 82 ? 13.808 8.688 -14.065 1.00 90.81 82 PRO A O 1
ATOM 618 N N . GLU A 1 83 ? 14.437 8.115 -11.989 1.00 92.75 83 GLU A N 1
ATOM 619 C CA . GLU A 1 83 ? 14.172 6.686 -12.203 1.00 92.75 83 GLU A CA 1
ATOM 620 C C . GLU A 1 83 ? 12.685 6.427 -12.428 1.00 92.75 83 GLU A C 1
ATOM 622 O O . GLU A 1 83 ? 12.314 5.718 -13.357 1.00 92.75 83 GLU A O 1
ATOM 627 N N . ARG A 1 84 ? 11.803 7.078 -11.659 1.00 90.06 84 ARG A N 1
ATOM 628 C CA . ARG A 1 84 ? 10.346 6.921 -11.801 1.00 90.06 84 ARG A CA 1
ATOM 629 C C . ARG A 1 84 ? 9.837 7.205 -13.220 1.00 90.06 84 ARG A C 1
ATOM 631 O O . ARG A 1 84 ? 8.855 6.595 -13.627 1.00 90.06 84 ARG A O 1
ATOM 638 N N . ILE A 1 85 ? 10.452 8.150 -13.936 1.00 92.31 85 ILE A N 1
ATOM 639 C CA . ILE A 1 85 ? 10.030 8.574 -15.285 1.00 92.31 85 ILE A CA 1
ATOM 640 C C . ILE A 1 85 ? 11.014 8.162 -16.387 1.00 92.31 85 ILE A C 1
ATOM 642 O O . ILE A 1 85 ? 10.900 8.647 -17.508 1.00 92.31 85 ILE A O 1
ATOM 646 N N . SER A 1 86 ? 11.991 7.312 -16.070 1.00 92.88 86 SER A N 1
ATOM 647 C CA . SER A 1 86 ? 13.009 6.871 -17.021 1.00 92.88 86 SER A CA 1
ATOM 648 C C . SER A 1 86 ? 12.379 6.160 -18.223 1.00 92.88 86 SER A C 1
ATOM 650 O O . SER A 1 86 ? 11.518 5.301 -18.063 1.00 92.88 86 SER A O 1
ATOM 652 N N . GLU A 1 87 ? 12.833 6.466 -19.435 1.00 93.38 87 GLU A N 1
ATOM 653 C CA . GLU A 1 87 ? 12.427 5.738 -20.649 1.00 93.38 87 GLU A CA 1
ATOM 654 C C . GLU A 1 87 ? 13.198 4.412 -20.810 1.00 93.38 87 GLU A C 1
ATOM 656 O O . GLU A 1 87 ? 12.866 3.581 -21.650 1.00 93.38 87 GLU A O 1
ATOM 661 N N . ALA A 1 88 ? 14.212 4.184 -19.969 1.00 93.88 88 ALA A N 1
ATOM 662 C CA . ALA A 1 88 ? 15.139 3.059 -20.045 1.00 93.88 88 ALA A CA 1
ATOM 663 C C . ALA A 1 88 ? 14.716 1.837 -19.200 1.00 93.88 88 ALA A C 1
ATOM 665 O O . ALA A 1 88 ? 15.548 0.982 -18.903 1.00 93.88 88 ALA A O 1
ATOM 666 N N . TRP A 1 89 ? 13.451 1.737 -18.772 1.00 93.44 89 TRP A N 1
ATOM 667 C CA . TRP A 1 89 ? 12.946 0.567 -18.021 1.00 93.44 89 TRP A CA 1
ATOM 668 C C . TRP A 1 89 ? 12.851 -0.711 -18.860 1.00 93.44 89 TRP A C 1
ATOM 670 O O . TRP A 1 89 ? 12.758 -1.806 -18.309 1.00 93.44 89 TRP A O 1
ATOM 680 N N . GLU A 1 90 ? 12.875 -0.571 -20.185 1.00 90.50 90 GLU A N 1
ATOM 681 C CA . GLU A 1 90 ? 12.834 -1.688 -21.131 1.00 90.50 90 GLU A CA 1
ATOM 682 C C . GLU A 1 90 ? 14.230 -2.161 -21.564 1.00 90.50 90 GLU A C 1
ATOM 684 O O . GLU A 1 90 ? 14.340 -3.106 -22.346 1.00 90.50 90 GLU A O 1
ATOM 689 N N . ASN A 1 91 ? 15.298 -1.538 -21.054 1.00 93.31 91 ASN A N 1
ATOM 690 C CA . ASN A 1 91 ? 16.660 -1.974 -21.334 1.00 93.31 91 ASN A CA 1
ATOM 691 C C . ASN A 1 91 ? 16.913 -3.379 -20.772 1.00 93.31 91 ASN A C 1
ATOM 693 O O . ASN A 1 91 ? 16.446 -3.727 -19.689 1.00 93.31 91 ASN A O 1
ATOM 697 N N . GLU A 1 92 ? 17.716 -4.166 -21.490 1.00 92.56 92 GLU A N 1
ATOM 698 C CA . GLU A 1 92 ? 18.100 -5.520 -21.070 1.00 92.56 92 GLU A CA 1
ATOM 699 C C . GLU A 1 92 ? 18.860 -5.519 -19.734 1.00 92.56 92 GLU A C 1
ATOM 701 O O . GLU A 1 92 ? 18.684 -6.414 -18.908 1.00 92.56 92 GLU A O 1
ATOM 706 N N . VAL A 1 93 ? 19.666 -4.479 -19.504 1.00 95.06 93 VAL A N 1
ATOM 707 C CA . VAL A 1 93 ? 20.411 -4.266 -18.264 1.00 95.06 93 VAL A CA 1
ATOM 708 C C . VAL A 1 93 ? 19.925 -2.979 -17.611 1.00 95.06 93 VAL A C 1
ATOM 710 O O . VAL A 1 93 ? 20.030 -1.896 -18.190 1.00 95.06 93 VAL A O 1
ATOM 713 N N . LEU A 1 94 ? 19.406 -3.110 -16.392 1.00 95.69 94 LEU A N 1
ATOM 714 C CA . LEU A 1 94 ? 18.996 -1.983 -15.560 1.00 95.69 94 LEU A CA 1
ATOM 715 C C . LEU A 1 94 ? 20.193 -1.413 -14.795 1.00 95.69 94 LEU A C 1
ATOM 717 O O . LEU A 1 94 ? 21.105 -2.143 -14.405 1.00 95.69 94 LEU A O 1
ATOM 721 N N . THR A 1 95 ? 20.171 -0.107 -14.542 1.00 96.00 95 THR A N 1
ATOM 722 C CA . THR A 1 95 ? 21.167 0.549 -13.686 1.00 96.00 95 THR A CA 1
ATOM 723 C C . THR A 1 95 ? 20.962 0.178 -12.215 1.00 96.00 95 THR A C 1
ATOM 725 O O . THR A 1 95 ? 19.865 -0.199 -11.793 1.00 96.00 95 THR A O 1
ATOM 728 N N . GLU A 1 96 ? 21.998 0.350 -11.390 1.00 95.31 96 GLU A N 1
ATOM 729 C CA . GLU A 1 96 ? 21.893 0.143 -9.938 1.00 95.31 96 GLU A CA 1
ATOM 730 C C . GLU A 1 96 ? 20.799 1.014 -9.303 1.00 95.31 96 GLU A C 1
ATOM 732 O O . GLU A 1 96 ? 20.068 0.551 -8.428 1.00 95.31 96 GLU A O 1
ATOM 737 N N . ASN A 1 97 ? 20.622 2.248 -9.786 1.00 94.19 97 ASN A N 1
ATOM 738 C CA . ASN A 1 97 ? 19.579 3.149 -9.302 1.00 94.19 97 ASN A CA 1
ATOM 739 C C . ASN A 1 97 ? 18.171 2.659 -9.661 1.00 94.19 97 ASN A C 1
ATOM 741 O O . ASN A 1 97 ? 17.276 2.739 -8.820 1.00 94.19 97 ASN A O 1
ATOM 745 N N . GLN A 1 98 ? 17.967 2.126 -10.871 1.00 95.50 98 GLN A N 1
ATOM 746 C CA . GLN A 1 98 ? 16.691 1.526 -11.280 1.00 95.50 98 GLN A CA 1
ATOM 747 C C . GLN A 1 98 ? 16.358 0.302 -10.421 1.00 95.50 98 GLN A C 1
ATOM 749 O O . GLN A 1 98 ? 15.238 0.180 -9.920 1.00 95.50 98 GLN A O 1
ATOM 754 N N . ILE A 1 99 ? 17.342 -0.577 -10.198 1.00 95.38 99 ILE A N 1
ATOM 755 C CA . ILE A 1 99 ? 17.188 -1.764 -9.348 1.00 95.38 99 ILE A CA 1
ATOM 756 C C . ILE A 1 99 ? 16.850 -1.347 -7.914 1.00 95.38 99 ILE A C 1
ATOM 758 O O . ILE A 1 99 ? 15.876 -1.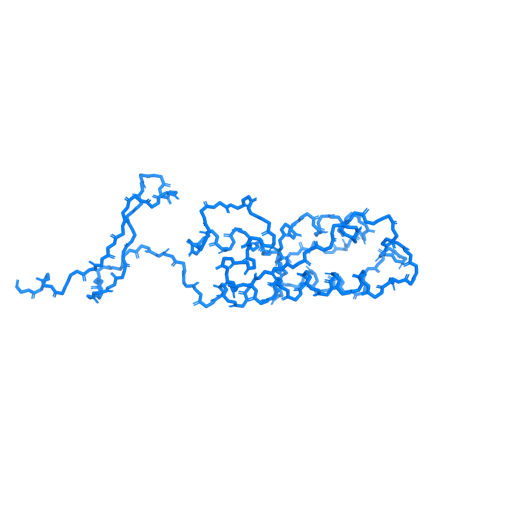838 -7.343 1.00 95.38 99 ILE A O 1
ATOM 762 N N . ALA A 1 100 ? 17.611 -0.409 -7.343 1.00 94.81 100 ALA A N 1
ATOM 763 C CA . ALA A 1 100 ? 17.378 0.096 -5.997 1.00 94.81 100 ALA A CA 1
ATOM 764 C C . ALA A 1 100 ? 15.999 0.761 -5.869 1.00 94.81 100 ALA A C 1
ATOM 766 O O . ALA A 1 100 ? 15.301 0.524 -4.883 1.00 94.81 100 ALA A O 1
ATOM 767 N N . TYR A 1 101 ? 15.575 1.541 -6.869 1.00 94.75 101 TYR A N 1
ATOM 768 C CA . TYR A 1 101 ? 14.252 2.163 -6.909 1.00 94.75 101 TYR A CA 1
ATOM 769 C C . TYR A 1 101 ? 13.137 1.108 -6.886 1.00 94.75 101 TYR A C 1
ATOM 771 O O . TYR A 1 101 ? 12.259 1.158 -6.022 1.00 94.75 101 TYR A O 1
ATOM 779 N N . ALA A 1 102 ? 13.195 0.124 -7.789 1.00 94.19 102 ALA A N 1
ATOM 780 C CA . ALA A 1 102 ? 12.189 -0.931 -7.890 1.00 94.19 102 ALA A CA 1
ATOM 781 C C . ALA A 1 102 ? 12.132 -1.798 -6.619 1.00 94.19 102 ALA A C 1
ATOM 783 O O . ALA A 1 102 ? 11.049 -2.082 -6.102 1.00 94.19 102 ALA A O 1
ATOM 784 N N . ALA A 1 103 ? 13.297 -2.166 -6.073 1.00 95.12 103 ALA A N 1
ATOM 785 C CA . ALA A 1 103 ? 13.396 -2.919 -4.827 1.00 95.12 103 ALA A CA 1
ATOM 786 C C . ALA A 1 103 ? 12.825 -2.134 -3.636 1.00 95.12 103 ALA A C 1
ATOM 788 O O . ALA A 1 103 ? 12.0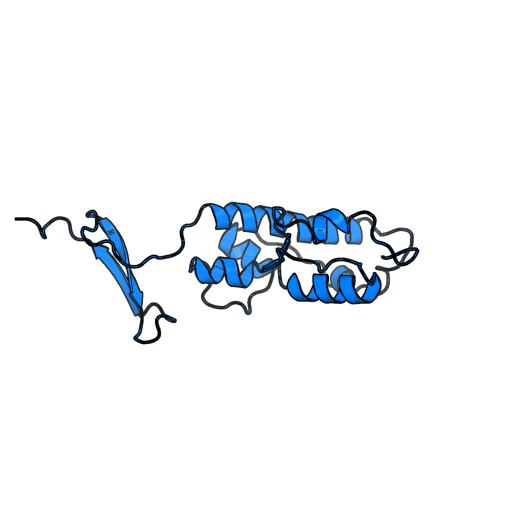84 -2.699 -2.830 1.00 95.12 103 ALA A O 1
ATOM 789 N N . CYS A 1 104 ? 13.114 -0.831 -3.538 1.00 95.31 104 CYS A N 1
ATOM 790 C CA . CYS A 1 104 ? 12.574 0.026 -2.483 1.00 95.31 104 CYS A CA 1
ATOM 791 C C . CYS A 1 104 ? 11.047 0.123 -2.541 1.00 95.31 104 CYS A C 1
ATOM 793 O O . CYS A 1 104 ? 10.402 -0.007 -1.501 1.00 95.31 104 CYS A O 1
ATOM 795 N N . ASP A 1 105 ? 10.463 0.333 -3.725 1.00 95.12 105 ASP A N 1
ATOM 796 C CA . ASP A 1 105 ? 9.009 0.457 -3.870 1.00 95.12 105 ASP A CA 1
ATOM 797 C C . ASP A 1 105 ? 8.292 -0.857 -3.486 1.00 95.12 105 ASP A C 1
ATOM 799 O O . ASP A 1 105 ? 7.299 -0.820 -2.754 1.00 95.12 105 ASP A O 1
ATOM 803 N N . ALA A 1 106 ? 8.830 -2.021 -3.873 1.00 95.25 106 ALA A N 1
ATOM 804 C CA . ALA A 1 106 ? 8.274 -3.323 -3.491 1.00 95.25 106 ALA A CA 1
ATOM 805 C C . ALA A 1 106 ? 8.437 -3.624 -1.988 1.00 95.25 106 ALA A C 1
ATOM 807 O O . ALA A 1 106 ? 7.478 -4.021 -1.320 1.00 95.25 106 ALA A O 1
ATOM 808 N N . TYR A 1 107 ? 9.631 -3.398 -1.432 1.00 97.31 107 TYR A N 1
ATOM 809 C CA . TYR A 1 107 ? 9.911 -3.666 -0.020 1.00 97.31 107 TYR A CA 1
ATOM 810 C C . TYR A 1 107 ? 9.121 -2.738 0.911 1.00 97.31 107 TYR A C 1
ATOM 812 O O . TYR A 1 107 ? 8.561 -3.187 1.910 1.00 97.31 107 TYR A O 1
ATOM 820 N N . ALA A 1 108 ? 8.991 -1.456 0.553 1.00 97.69 108 ALA A N 1
ATOM 821 C CA . ALA A 1 108 ? 8.156 -0.522 1.298 1.00 97.69 108 ALA A CA 1
ATOM 822 C C . ALA A 1 108 ? 6.692 -0.987 1.341 1.00 97.69 108 ALA A C 1
ATOM 824 O O . ALA A 1 108 ? 6.074 -0.928 2.403 1.00 97.69 108 ALA A O 1
ATOM 825 N N . CYS A 1 109 ? 6.146 -1.490 0.226 1.00 98.12 109 CYS A N 1
ATOM 826 C CA . CYS A 1 109 ? 4.784 -2.029 0.194 1.00 98.12 109 CYS A CA 1
ATOM 827 C C . CYS A 1 109 ? 4.603 -3.209 1.160 1.00 98.12 109 CYS A C 1
ATOM 829 O O . CYS A 1 109 ? 3.602 -3.247 1.877 1.00 98.12 109 CYS A O 1
ATOM 831 N N . LEU A 1 110 ? 5.573 -4.128 1.221 1.00 98.19 110 LEU A N 1
ATOM 832 C CA . LEU A 1 110 ? 5.550 -5.254 2.157 1.00 98.19 110 LEU A CA 1
ATOM 833 C C . LEU A 1 110 ? 5.547 -4.772 3.614 1.00 98.19 110 LEU A C 1
ATOM 835 O O . LEU A 1 110 ? 4.644 -5.126 4.367 1.00 98.19 110 LEU A O 1
ATOM 839 N N . CYS A 1 111 ? 6.491 -3.906 3.995 1.00 98.56 111 CYS A N 1
ATOM 840 C CA . CYS A 1 111 ? 6.569 -3.399 5.368 1.00 98.56 111 CYS A CA 1
ATOM 841 C C . CYS A 1 111 ? 5.306 -2.625 5.779 1.00 98.56 111 CYS A C 1
ATOM 843 O O . CYS A 1 111 ? 4.845 -2.734 6.916 1.00 98.56 111 CYS A O 1
ATOM 845 N N . ILE A 1 112 ? 4.735 -1.835 4.862 1.00 98.62 112 ILE A N 1
ATOM 846 C CA . ILE A 1 112 ? 3.476 -1.118 5.101 1.00 98.62 112 ILE A CA 1
ATOM 847 C C . ILE A 1 112 ? 2.332 -2.115 5.302 1.00 98.62 112 ILE A C 1
ATOM 849 O O . ILE A 1 112 ? 1.568 -1.962 6.253 1.00 98.62 112 ILE A O 1
ATOM 853 N N . TYR A 1 113 ? 2.213 -3.133 4.444 1.00 98.62 113 TYR A N 1
ATOM 854 C CA . TYR A 1 113 ? 1.197 -4.177 4.584 1.00 98.62 113 TYR A CA 1
ATOM 855 C C . TYR A 1 113 ? 1.294 -4.876 5.942 1.00 98.62 113 TYR A C 1
ATOM 857 O O . TYR A 1 113 ? 0.300 -4.938 6.664 1.00 98.62 113 TYR A O 1
ATOM 865 N N . GLU A 1 114 ? 2.488 -5.338 6.315 1.00 98.50 114 GLU A N 1
ATOM 866 C CA . GLU A 1 114 ? 2.734 -6.019 7.588 1.00 98.50 114 GLU A CA 1
ATOM 867 C C . GLU A 1 114 ? 2.338 -5.129 8.766 1.00 98.50 114 GLU A C 1
ATOM 869 O O . GLU A 1 114 ? 1.569 -5.552 9.628 1.00 98.50 114 GLU A O 1
ATOM 874 N N . LYS A 1 115 ? 2.765 -3.861 8.768 1.00 98.50 115 LYS A N 1
ATOM 875 C CA . LYS A 1 115 ? 2.425 -2.921 9.840 1.00 98.50 115 LYS A CA 1
ATOM 876 C C . LYS A 1 115 ? 0.928 -2.626 9.918 1.00 98.50 115 LYS A C 1
ATOM 878 O O . LYS A 1 115 ? 0.381 -2.548 11.012 1.00 98.50 115 LYS A O 1
ATOM 883 N N . LEU A 1 116 ? 0.255 -2.455 8.782 1.00 98.19 116 LEU A N 1
ATOM 884 C CA . LEU A 1 116 ? -1.191 -2.241 8.759 1.00 98.19 116 LEU A CA 1
ATOM 885 C C . LEU A 1 116 ? -1.945 -3.501 9.192 1.00 98.19 116 LEU A C 1
ATOM 887 O O . LEU A 1 116 ? -2.969 -3.390 9.856 1.00 98.19 116 LEU A O 1
ATOM 891 N N . SER A 1 117 ? -1.444 -4.696 8.875 1.00 97.44 117 SER A N 1
ATOM 892 C CA . SER A 1 117 ? -2.104 -5.957 9.230 1.00 97.44 117 SER A CA 1
ATOM 893 C C . SER A 1 117 ? -2.229 -6.174 10.742 1.00 97.44 117 SER A C 1
ATOM 895 O O . SER A 1 117 ? -3.159 -6.847 11.178 1.00 97.44 117 SER A O 1
ATOM 897 N N . THR A 1 118 ? -1.366 -5.541 11.547 1.00 97.44 118 THR A N 1
ATOM 898 C CA . THR A 1 118 ? -1.445 -5.574 13.016 1.00 97.44 118 THR A CA 1
ATOM 899 C C . THR A 1 118 ? -2.429 -4.559 13.599 1.00 97.44 118 THR A C 1
ATOM 901 O O . THR A 1 118 ? -2.599 -4.510 14.812 1.00 97.44 118 THR A O 1
ATOM 904 N N . ILE A 1 119 ? -3.003 -3.681 12.774 1.00 94.75 119 ILE A N 1
ATOM 905 C CA . ILE A 1 119 ? -3.949 -2.650 13.204 1.00 94.75 119 ILE A CA 1
ATOM 906 C C . ILE A 1 119 ? -5.358 -3.151 12.904 1.00 94.75 119 ILE A C 1
ATOM 908 O O . ILE A 1 119 ? -5.696 -3.460 11.755 1.00 94.75 119 ILE A O 1
ATOM 912 N N . GLU A 1 120 ? -6.179 -3.217 13.945 1.00 90.44 120 GLU A N 1
ATOM 913 C CA . GLU A 1 120 ? -7.581 -3.583 13.819 1.00 90.44 120 GLU A CA 1
ATOM 914 C C . GLU A 1 120 ? -8.373 -2.478 13.118 1.00 90.44 120 GLU A C 1
ATOM 916 O O . GLU A 1 120 ? -8.081 -1.284 13.214 1.00 90.44 120 GLU A O 1
ATOM 921 N N . THR A 1 121 ? -9.396 -2.891 12.380 1.00 90.75 121 THR A N 1
ATOM 922 C CA . THR A 1 121 ? -10.352 -1.940 11.812 1.00 90.75 121 THR A CA 1
ATOM 923 C C . THR A 1 121 ? -11.376 -1.588 12.884 1.00 90.75 121 THR A C 1
ATOM 925 O O . THR A 1 121 ? -11.796 -2.492 13.609 1.00 90.75 121 THR A O 1
ATOM 928 N N . PRO A 1 122 ? -11.810 -0.319 12.999 1.00 88.94 122 PRO A N 1
ATOM 929 C CA . PRO A 1 122 ? -12.892 0.029 13.908 1.00 88.94 122 PRO A CA 1
ATOM 930 C C . PRO A 1 122 ? -14.123 -0.834 13.630 1.00 88.94 122 PRO A C 1
ATOM 932 O O . PRO A 1 122 ? -14.558 -0.948 12.483 1.00 88.94 122 PRO A O 1
ATOM 935 N N . GLN A 1 123 ? -14.675 -1.424 14.683 1.00 89.19 123 GLN A N 1
ATOM 936 C CA . GLN A 1 123 ? -15.877 -2.249 14.629 1.00 89.19 123 GLN A CA 1
ATOM 937 C C . GLN A 1 123 ? -17.025 -1.557 15.373 1.00 89.19 123 GLN A C 1
ATOM 939 O O . GLN A 1 123 ? -16.772 -0.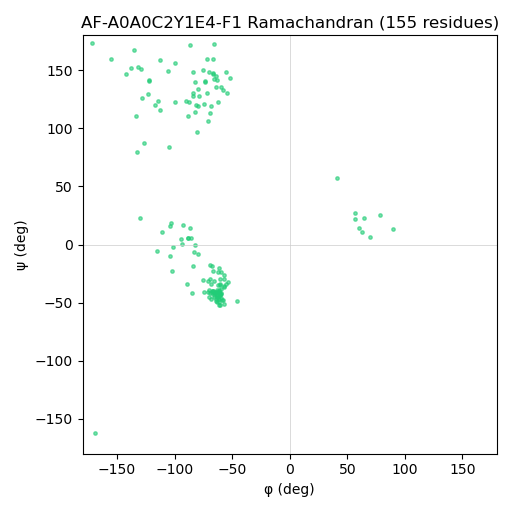693 16.221 1.00 89.19 123 GLN A O 1
ATOM 944 N N . PRO A 1 124 ? -18.289 -1.922 15.088 1.00 89.94 124 PRO A N 1
ATOM 945 C CA . PRO A 1 124 ? -19.405 -1.548 15.945 1.00 89.94 124 PRO A CA 1
ATOM 946 C C . PRO A 1 124 ? -19.129 -1.935 17.400 1.00 89.94 124 PRO A C 1
ATOM 948 O O . PRO A 1 124 ? -18.533 -2.981 17.668 1.00 89.94 124 PRO A O 1
ATOM 951 N N . LEU A 1 125 ? -19.577 -1.098 18.337 1.00 88.44 125 LEU A N 1
ATOM 952 C CA . LEU A 1 125 ? -19.430 -1.391 19.758 1.00 88.44 125 LEU A CA 1
ATOM 953 C C . LEU A 1 125 ? -20.111 -2.727 20.098 1.00 88.44 125 LEU A C 1
ATOM 955 O O . LEU A 1 125 ? -21.260 -2.941 19.697 1.00 88.44 125 LEU A O 1
ATOM 959 N N . PRO A 1 126 ? -19.438 -3.622 20.841 1.00 88.56 126 PRO A N 1
ATOM 960 C CA . PRO A 1 126 ? -20.073 -4.839 21.316 1.00 88.56 126 PRO A CA 1
ATOM 961 C C . PRO A 1 126 ? -21.170 -4.500 22.344 1.00 88.56 126 PRO A C 1
ATOM 963 O O . PRO A 1 126 ? -21.114 -3.437 22.967 1.00 88.56 126 PRO A O 1
ATOM 966 N N . PRO A 1 127 ? -22.140 -5.404 22.591 1.00 87.31 127 PRO A N 1
ATOM 967 C CA . PRO A 1 127 ? -23.231 -5.166 23.544 1.00 87.31 127 PRO A CA 1
ATOM 968 C C . PRO A 1 127 ? -22.765 -4.835 24.968 1.00 87.31 127 PRO A C 1
ATOM 970 O O . PRO A 1 127 ? -23.451 -4.122 25.692 1.00 87.31 127 PRO A O 1
ATOM 973 N N . GLN A 1 128 ? -21.604 -5.359 25.367 1.00 86.81 128 GLN A N 1
ATOM 974 C CA . GLN A 1 128 ? -20.965 -5.083 26.651 1.00 86.81 128 GLN A CA 1
ATOM 975 C C . GLN A 1 128 ? -19.529 -4.620 26.393 1.00 86.81 128 GLN A C 1
ATOM 977 O O . GLN A 1 128 ? -18.617 -5.447 26.314 1.00 86.81 128 GLN A O 1
ATOM 982 N N . PRO A 1 129 ? -19.311 -3.313 26.185 1.00 85.12 129 PRO A N 1
ATOM 983 C CA . PRO A 1 129 ? -17.978 -2.801 25.944 1.00 85.12 129 PRO A CA 1
ATOM 984 C C . PRO A 1 129 ? -17.161 -2.795 27.236 1.00 85.12 129 PRO A C 1
ATOM 986 O O . PRO A 1 129 ? -17.658 -2.474 28.318 1.00 85.12 129 PRO A O 1
ATOM 989 N N . VAL A 1 130 ? -15.883 -3.143 27.110 1.00 89.50 130 VAL A N 1
ATOM 990 C 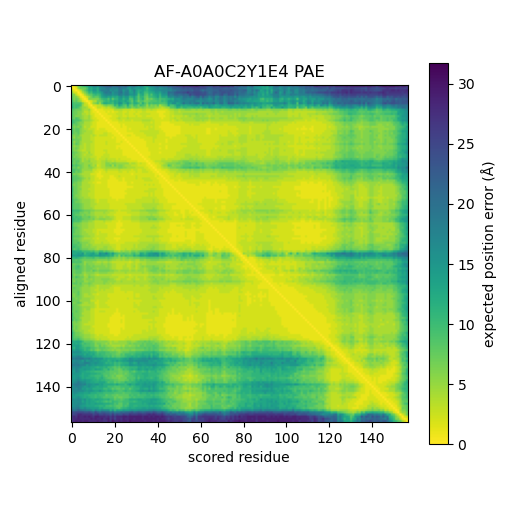CA . VAL A 1 130 ? -14.944 -3.149 28.234 1.00 89.50 130 VAL A CA 1
ATOM 991 C C . VAL A 1 130 ? -14.595 -1.700 28.595 1.00 89.50 130 VAL A C 1
ATOM 993 O O . VAL A 1 130 ? -14.404 -0.876 27.694 1.00 89.50 130 VAL A O 1
ATOM 996 N N . PRO A 1 131 ? -14.483 -1.337 29.880 1.00 90.00 131 PRO A N 1
ATOM 997 C CA . PRO A 1 131 ? -13.996 -0.017 30.250 1.00 90.00 131 PRO A CA 1
ATOM 998 C C . PRO A 1 131 ? -12.629 0.313 29.641 1.00 90.00 131 PRO A C 1
ATOM 1000 O O . PRO A 1 131 ? -11.796 -0.571 29.459 1.00 90.00 131 PRO A O 1
ATOM 1003 N N . ALA A 1 132 ? -12.396 1.596 29.363 1.00 88.12 132 ALA A N 1
ATOM 1004 C CA . ALA A 1 132 ? -11.247 2.113 28.617 1.00 88.12 132 ALA A CA 1
ATOM 1005 C C . ALA A 1 132 ? -11.153 1.640 27.152 1.00 88.12 132 ALA A C 1
ATOM 1007 O O . ALA A 1 132 ? -10.143 1.883 26.499 1.00 88.12 132 ALA A O 1
ATOM 1008 N N . THR A 1 133 ? -12.198 1.005 26.602 1.00 89.44 133 THR A N 1
ATOM 1009 C CA . THR A 1 133 ? -12.266 0.748 25.155 1.00 89.44 133 THR A CA 1
ATOM 1010 C C . THR A 1 133 ? -12.290 2.088 24.412 1.00 89.44 133 THR A C 1
ATOM 1012 O O . THR A 1 133 ? -13.210 2.878 24.662 1.00 89.44 133 THR A O 1
ATOM 1015 N N . PRO A 1 134 ? -11.337 2.356 23.500 1.00 90.06 134 PRO A N 1
ATOM 1016 C CA . PRO A 1 134 ? -11.365 3.546 22.661 1.00 90.06 134 PRO A CA 1
ATOM 1017 C C . PRO A 1 134 ? -12.578 3.529 21.733 1.00 90.06 134 PRO A C 1
ATOM 1019 O O . PRO A 1 134 ? -12.882 2.515 21.105 1.00 90.06 134 PRO A O 1
ATOM 1022 N N . ILE A 1 135 ? -13.259 4.666 21.622 1.00 92.06 135 ILE A N 1
ATOM 1023 C CA . ILE A 1 135 ? -14.441 4.837 20.781 1.00 92.06 135 ILE A CA 1
ATOM 1024 C C . ILE A 1 135 ? -14.243 5.958 19.773 1.00 92.06 135 ILE A C 1
ATOM 1026 O O . ILE A 1 135 ? -13.680 7.013 20.070 1.00 92.06 135 ILE A O 1
ATOM 1030 N N . LEU A 1 136 ? -14.756 5.724 18.569 1.00 92.25 136 LEU A N 1
ATOM 1031 C CA . LEU A 1 136 ? -14.843 6.709 17.502 1.00 92.25 136 LEU A CA 1
ATOM 1032 C C . LEU A 1 136 ? -16.322 6.979 17.235 1.00 92.25 136 LEU A C 1
ATOM 1034 O O . LEU A 1 136 ? -17.074 6.057 16.925 1.00 92.25 136 LEU A O 1
ATOM 1038 N N . LEU A 1 137 ? -16.735 8.239 17.338 1.00 91.81 137 LEU A N 1
ATOM 1039 C CA . LEU A 1 137 ? -18.054 8.682 16.911 1.00 91.81 137 LEU A CA 1
ATOM 1040 C C . LEU A 1 137 ? -17.963 9.109 15.449 1.00 91.81 137 LEU A C 1
ATOM 1042 O O . LEU A 1 137 ? -17.161 9.979 15.101 1.00 91.81 137 LEU A O 1
ATOM 1046 N N . LEU A 1 138 ? -18.780 8.497 14.598 1.00 89.69 138 LEU A N 1
ATOM 1047 C CA . LEU A 1 138 ? -18.858 8.820 13.179 1.00 89.69 138 LEU A CA 1
ATOM 1048 C C . LEU A 1 138 ? -20.063 9.727 12.897 1.00 89.69 138 LEU A C 1
ATOM 1050 O O . LEU A 1 138 ? -21.035 9.752 13.651 1.00 89.69 138 LEU A O 1
ATOM 1054 N N . ASN A 1 139 ? -19.996 10.481 11.802 1.00 91.00 139 ASN A N 1
ATOM 1055 C CA . ASN A 1 139 ? -21.160 11.162 11.241 1.00 91.00 139 ASN A CA 1
ATOM 1056 C C . ASN A 1 139 ? -22.202 10.150 10.711 1.00 91.00 139 ASN A C 1
ATOM 1058 O O . ASN A 1 139 ? -21.945 8.952 10.617 1.00 91.00 139 ASN A O 1
ATOM 1062 N N . ALA A 1 140 ? -23.380 10.644 10.320 1.00 89.69 140 ALA A N 1
ATOM 1063 C CA . ALA A 1 140 ? -24.516 9.804 9.925 1.00 89.69 140 ALA A CA 1
ATOM 1064 C C . ALA A 1 140 ? -24.251 8.863 8.729 1.00 89.69 140 ALA A C 1
ATOM 1066 O O . ALA A 1 140 ? -24.928 7.848 8.599 1.00 89.69 140 ALA A O 1
ATOM 1067 N N . ASP A 1 141 ? -23.280 9.176 7.865 1.00 87.62 141 ASP A N 1
ATOM 1068 C CA . ASP A 1 141 ? -22.899 8.332 6.721 1.00 87.62 141 ASP A CA 1
ATOM 1069 C C . ASP A 1 141 ? -21.726 7.371 7.022 1.00 87.62 141 ASP A C 1
ATOM 1071 O O . ASP A 1 141 ? -21.263 6.663 6.129 1.00 87.62 141 ASP A O 1
ATOM 1075 N N . ASN A 1 142 ? -21.246 7.323 8.273 1.00 81.50 142 ASN A N 1
ATOM 1076 C CA . ASN A 1 142 ? -20.116 6.512 8.744 1.00 81.50 142 ASN A CA 1
ATOM 1077 C C . ASN A 1 142 ? -18.758 6.791 8.061 1.00 81.50 142 ASN A C 1
ATOM 1079 O O . ASN A 1 142 ? -17.801 6.017 8.205 1.00 81.50 142 ASN A O 1
ATOM 1083 N N . THR A 1 143 ? -18.619 7.900 7.332 1.00 80.50 143 THR A N 1
ATOM 1084 C CA . THR A 1 143 ? -17.384 8.200 6.592 1.00 80.50 143 THR A CA 1
ATOM 1085 C C . THR A 1 143 ? -16.365 8.971 7.424 1.00 80.50 143 THR A C 1
ATOM 1087 O O . THR A 1 143 ? -15.160 8.730 7.283 1.00 80.50 143 THR A O 1
ATOM 1090 N N . THR A 1 144 ? -16.830 9.850 8.313 1.00 83.75 144 THR A N 1
ATOM 1091 C CA . THR A 1 144 ? -16.007 10.860 8.988 1.00 83.75 144 THR A CA 1
ATOM 1092 C C . THR A 1 144 ? -16.096 10.719 10.502 1.00 83.75 144 THR A C 1
ATOM 1094 O O . THR A 1 144 ? -17.189 10.681 11.059 1.00 83.75 144 THR A O 1
ATOM 1097 N N . VAL A 1 145 ? -14.943 10.680 11.176 1.00 88.00 145 VAL A N 1
ATOM 1098 C CA . VAL A 1 145 ? -14.869 10.733 12.644 1.00 88.00 145 VAL A CA 1
ATOM 1099 C C . VAL A 1 145 ? -15.158 12.161 13.097 1.00 88.00 145 VAL A C 1
ATOM 1101 O O . VAL A 1 145 ? -14.447 13.083 12.704 1.00 88.00 145 VAL A O 1
ATOM 1104 N N . ILE A 1 146 ? -16.198 12.333 13.909 1.00 93.75 146 ILE A N 1
ATOM 1105 C CA . ILE A 1 146 ? -16.619 13.629 14.463 1.00 93.75 146 ILE A CA 1
ATOM 1106 C C . ILE A 1 146 ? -16.197 13.810 15.923 1.00 93.75 146 ILE A C 1
ATOM 1108 O O . ILE A 1 146 ? -16.064 14.942 16.378 1.00 93.75 146 ILE A O 1
ATOM 1112 N N . ALA A 1 147 ? -15.960 12.715 16.651 1.00 92.69 147 ALA A N 1
ATOM 1113 C CA . ALA A 1 147 ? -15.397 12.740 17.998 1.00 92.69 147 ALA A CA 1
ATOM 1114 C C . ALA A 1 147 ? -14.682 11.419 18.319 1.00 92.69 147 ALA A C 1
ATOM 1116 O O . ALA A 1 147 ? -14.949 10.385 17.705 1.00 92.69 147 ALA A O 1
ATOM 1117 N N . CYS A 1 148 ? -13.796 11.447 19.309 1.00 92.38 148 CYS A N 1
ATOM 1118 C CA . CYS A 1 148 ? -13.151 10.269 19.882 1.00 92.38 148 CYS A CA 1
ATOM 1119 C C . CYS A 1 148 ? -13.227 10.327 21.411 1.00 92.38 148 CYS A C 1
ATOM 1121 O O . CYS A 1 148 ? -13.277 11.414 21.987 1.00 92.38 148 CYS A O 1
ATOM 1123 N N . GLY A 1 149 ? -13.218 9.171 22.065 1.00 92.44 149 GLY A N 1
ATOM 1124 C CA . GLY A 1 149 ? -13.234 9.070 23.522 1.00 92.44 149 GLY A CA 1
ATOM 1125 C C . GLY A 1 149 ? -12.950 7.650 23.990 1.00 92.44 149 GLY A C 1
ATOM 1126 O O . GLY A 1 149 ? -12.475 6.824 23.215 1.00 92.44 149 GLY A O 1
ATOM 1127 N N . GLU A 1 150 ? -13.287 7.351 25.240 1.00 93.25 150 GLU A N 1
ATOM 1128 C CA . GLU A 1 150 ? -13.164 6.014 25.825 1.00 93.25 150 GLU A CA 1
ATOM 1129 C C . GLU A 1 150 ? -14.402 5.681 26.662 1.00 93.25 150 GLU A C 1
ATOM 1131 O O . GLU A 1 150 ? -15.050 6.570 27.222 1.00 93.25 150 GLU A O 1
ATOM 1136 N N . ILE A 1 151 ? -14.728 4.393 26.772 1.00 89.38 151 ILE A N 1
ATOM 1137 C CA . ILE A 1 151 ? -15.798 3.923 27.660 1.00 89.38 151 ILE A CA 1
ATOM 1138 C C . ILE A 1 151 ? -15.380 4.128 29.120 1.00 89.38 151 ILE A C 1
ATOM 1140 O O . ILE A 1 151 ? -14.388 3.561 29.585 1.00 89.38 151 ILE A O 1
ATOM 1144 N N . LEU A 1 152 ? -16.149 4.925 29.864 1.00 86.56 152 LEU A N 1
ATOM 1145 C CA . LEU A 1 152 ? -15.889 5.195 31.278 1.00 86.56 152 LEU A CA 1
ATOM 1146 C C . LEU A 1 152 ? -16.080 3.941 32.146 1.00 86.56 152 LEU A C 1
ATOM 1148 O O . LEU A 1 152 ? -16.961 3.119 31.903 1.00 86.56 152 LEU A O 1
ATOM 1152 N N . ARG A 1 153 ? -15.281 3.832 33.215 1.00 74.25 153 ARG A N 1
ATOM 1153 C CA . ARG A 1 153 ? -15.313 2.705 34.169 1.00 74.25 153 ARG A CA 1
ATOM 1154 C C . ARG A 1 153 ? -16.585 2.615 35.025 1.00 74.25 153 ARG A C 1
ATOM 1156 O O . ARG A 1 153 ? -16.843 1.546 35.553 1.00 74.25 153 ARG A O 1
ATOM 1163 N N . HIS A 1 154 ? -17.368 3.687 35.151 1.00 62.59 154 HIS A N 1
ATOM 1164 C CA . HIS A 1 154 ? -18.386 3.830 36.208 1.00 62.59 154 HIS A CA 1
ATOM 1165 C C . HIS A 1 154 ? -19.850 3.604 35.778 1.00 62.59 154 HIS A C 1
ATOM 1167 O O . HIS A 1 154 ? -20.759 4.032 36.473 1.00 62.59 154 HIS A O 1
ATOM 1173 N N . MET A 1 155 ? -20.114 2.944 34.646 1.00 53.59 155 MET A N 1
ATOM 1174 C CA . MET A 1 155 ? -21.495 2.692 34.180 1.00 53.59 155 MET A CA 1
ATOM 1175 C C . MET A 1 155 ? -22.129 1.402 34.755 1.00 53.59 155 MET A C 1
ATOM 1177 O O . MET A 1 155 ? -23.141 0.950 34.228 1.00 53.59 155 MET A O 1
ATOM 1181 N N . TYR A 1 156 ? -21.545 0.800 35.800 1.00 51.25 156 TYR A N 1
ATOM 1182 C CA . TYR A 1 156 ? -22.005 -0.464 36.404 1.00 51.25 156 TYR A CA 1
ATOM 1183 C C . TYR A 1 156 ? -22.164 -0.418 37.939 1.00 51.25 156 TYR A C 1
ATOM 1185 O O . TYR A 1 156 ? -22.143 -1.478 38.564 1.00 51.25 156 TYR A O 1
ATOM 1193 N N . ASP A 1 157 ? -22.340 0.769 38.529 1.00 47.62 157 ASP A N 1
ATOM 1194 C CA . ASP A 1 157 ? -22.753 0.912 39.937 1.00 47.62 157 ASP A CA 1
ATOM 1195 C C . ASP A 1 157 ? -24.243 1.257 40.051 1.00 47.62 157 ASP A C 1
ATOM 1197 O O . ASP A 1 157 ? -24.705 2.132 39.279 1.00 47.62 157 ASP A O 1
#

Radius of gyration: 20.51 Å; Cα contacts (8 Å, |Δi|>4): 180; chains: 1; bounding box: 46×32×65 Å

Nearest PDB structures (foldseek):
  6k1a-assembly1_B  TM=4.520E-01  e=2.051E-05  Homo sapiens
  6k1b-assembly1_B  TM=4.367E-01  e=5.258E-05  Homo sapiens
  8foe-assembly1_1  TM=4.563E-01  e=1.998E+00  Saccharomyces cerevisiae
  4fxd-assembly2_B  TM=5.013E-01  e=3.742E+00  Saccharomyces cerevisiae S288C
  4fvm-assembly1_A  TM=4.525E-01  e=6.183E+00  Saccharomyces cerevisiae S288C

Secondary structure (DSSP, 8-state):
--TTS--TTHHHHT-TT--EEESSHHHHHHHHHHHH--SS----EEEHHHHHHHTTS-S-TT--HHHHHHHHHS------HHHHT-GGGGSSS--HHHHHHHHHHHHHHHHHHHHHHTSPPP-PPPSSPPTT-EEEEEPTTSSSEEEEEE--TTTT-

pLDDT: mean 89.62, std 10.82, range [47.62, 98.62]

Organism: Hebeloma cylindrosporum (NCBI:txid76867)

Sequence (157 aa):
MVMGGKLPQQLLLSHPNIVKAGHLVDADLKFLKAACQPHNPFIGSLDLAKYAKDRRVVSSTKCGLADLCAVVLGKRLNKNVPERISEAWENEVLTENQIAYAACDAYACLCIYEKLSTIETPQPLPPQPVPATPILLLNADNTTVIACGEILRHMYD

Foldseek 3Di:
DDVPLADPCVVLQQDPPHADFAAVVVVVQVVNCVSRVDPHRRDRYDHLLVLCCLLVLDLDSPDDLQVLCCSQVVDGDDQDPCLVPPPCPPPPDDDPVVVVNVVSRRVSRVVSCVSSVPRDGDDPADPDHDWQQKDFDAPPVRSDGPDIDTHHPPPPD